Protein AF-A0AB38I201-F1 (afdb_monomer)

Structure (mmCIF, N/CA/C/O backbone):
data_AF-A0AB38I201-F1
#
_entry.id   AF-A0AB38I201-F1
#
loop_
_atom_site.group_PDB
_atom_site.id
_atom_site.type_symbol
_atom_site.label_atom_id
_atom_site.label_alt_id
_atom_site.label_comp_id
_atom_site.label_asym_id
_atom_site.label_entity_id
_atom_site.label_seq_id
_atom_site.pdbx_PDB_ins_code
_atom_site.Cartn_x
_atom_site.Cartn_y
_atom_site.Cartn_z
_atom_site.occupancy
_atom_site.B_iso_or_equiv
_atom_site.auth_seq_id
_atom_site.auth_comp_id
_atom_site.auth_asym_id
_atom_site.auth_atom_id
_atom_site.pdbx_PDB_model_num
ATOM 1 N N . MET A 1 1 ? -13.424 -18.161 3.530 1.00 44.41 1 MET A N 1
ATOM 2 C CA . MET A 1 1 ? -13.987 -17.427 4.682 1.00 44.41 1 MET A CA 1
ATOM 3 C C . MET A 1 1 ? -14.318 -16.012 4.236 1.00 44.41 1 MET A C 1
ATOM 5 O O . MET A 1 1 ? -13.437 -15.343 3.719 1.00 44.41 1 MET A O 1
ATOM 9 N N . LEU A 1 2 ? -15.574 -15.586 4.380 1.00 41.91 2 LEU A N 1
ATOM 10 C CA . LEU A 1 2 ? -16.058 -14.225 4.095 1.00 41.91 2 LEU A CA 1
ATOM 11 C C . LEU A 1 2 ? -15.788 -13.315 5.312 1.00 41.91 2 LEU A C 1
ATOM 13 O O . LEU A 1 2 ? -16.726 -12.890 5.974 1.00 41.91 2 LEU A O 1
ATOM 17 N N . GLN A 1 3 ? -14.523 -13.120 5.705 1.00 41.97 3 GLN A N 1
ATOM 18 C CA . GLN A 1 3 ? -14.198 -12.568 7.037 1.00 41.97 3 GLN A CA 1
ATOM 19 C C . GLN A 1 3 ? -13.669 -11.137 7.091 1.00 41.97 3 GLN A C 1
ATOM 21 O O . GLN A 1 3 ? -13.322 -10.672 8.168 1.00 41.97 3 GLN A O 1
ATOM 26 N N . SER A 1 4 ? -13.710 -10.386 5.999 1.00 49.50 4 SER A N 1
ATOM 27 C CA . SER A 1 4 ? -13.814 -8.930 6.083 1.00 49.50 4 SER A CA 1
ATOM 28 C C . SER A 1 4 ? -14.379 -8.440 4.765 1.00 49.50 4 SER A C 1
ATOM 30 O O . SER A 1 4 ? -13.729 -8.543 3.729 1.00 49.50 4 SER A O 1
ATOM 32 N N . LEU A 1 5 ? -15.606 -7.924 4.781 1.00 50.88 5 LEU A N 1
ATOM 33 C CA . LEU A 1 5 ? -15.974 -6.902 3.811 1.00 50.88 5 LEU A CA 1
ATOM 34 C C . LEU A 1 5 ? -15.054 -5.725 4.135 1.00 50.88 5 LEU A C 1
ATOM 36 O O . LEU A 1 5 ? -15.314 -4.964 5.059 1.00 50.88 5 LEU A O 1
ATOM 40 N N . ILE A 1 6 ? -13.904 -5.697 3.464 1.00 61.22 6 ILE A N 1
ATOM 41 C CA . ILE A 1 6 ? -12.890 -4.656 3.561 1.00 61.22 6 ILE A CA 1
ATOM 42 C C . ILE A 1 6 ? -13.556 -3.364 3.087 1.00 61.22 6 ILE A C 1
ATOM 44 O O . ILE A 1 6 ? -13.590 -3.068 1.898 1.00 61.22 6 ILE A O 1
ATOM 48 N N . THR A 1 7 ? -14.158 -2.620 4.005 1.00 70.06 7 THR A N 1
ATOM 49 C CA . THR A 1 7 ? -14.620 -1.261 3.739 1.00 70.06 7 THR A CA 1
ATOM 50 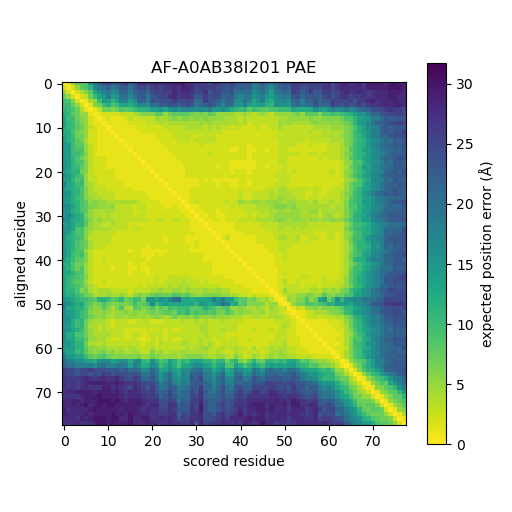C C . THR A 1 7 ? -13.506 -0.330 4.175 1.00 70.06 7 THR A C 1
ATOM 52 O O . THR A 1 7 ? -13.478 0.132 5.314 1.00 70.06 7 THR A O 1
ATOM 55 N N . LEU A 1 8 ? -12.541 -0.120 3.281 1.00 78.50 8 LEU A N 1
ATOM 56 C CA . LEU A 1 8 ? -11.648 1.026 3.401 1.00 78.50 8 LEU A CA 1
ATOM 57 C C . LEU A 1 8 ? -12.500 2.281 3.196 1.00 78.50 8 LEU A C 1
ATOM 59 O O . LEU A 1 8 ? -13.318 2.325 2.276 1.00 78.50 8 LEU A O 1
ATOM 63 N N . SER A 1 9 ? -12.335 3.276 4.063 1.00 87.88 9 SER A N 1
ATOM 64 C CA . SER A 1 9 ? -12.896 4.600 3.796 1.00 87.88 9 SER A CA 1
ATOM 65 C C . SER A 1 9 ? -12.207 5.225 2.579 1.00 87.88 9 SER A C 1
ATOM 67 O O . SER A 1 9 ? -11.082 4.853 2.252 1.00 87.88 9 SER A O 1
ATOM 69 N N . ASP A 1 10 ? -12.823 6.217 1.935 1.00 87.88 10 ASP A N 1
ATOM 70 C CA . ASP A 1 10 ? -12.176 6.939 0.826 1.00 87.88 10 ASP A CA 1
ATOM 71 C C . ASP A 1 10 ? -10.814 7.522 1.241 1.00 87.88 10 ASP A C 1
ATOM 73 O O . ASP A 1 10 ? -9.860 7.503 0.466 1.00 87.88 10 ASP A O 1
ATOM 77 N N . GLN A 1 11 ? -10.690 7.956 2.501 1.00 89.25 11 GLN A N 1
ATOM 78 C CA . GLN A 1 11 ? -9.427 8.425 3.079 1.00 89.25 11 GLN A CA 1
ATOM 79 C C . GLN A 1 11 ? -8.386 7.305 3.179 1.00 89.25 11 GLN A C 1
ATOM 81 O O . GLN A 1 11 ? -7.218 7.512 2.857 1.00 89.25 11 GLN A O 1
ATOM 86 N N . ASP A 1 12 ? -8.800 6.112 3.602 1.00 88.56 12 ASP A N 1
ATOM 87 C CA . ASP A 1 12 ? -7.923 4.946 3.665 1.00 88.56 12 ASP A CA 1
ATOM 88 C C . ASP A 1 12 ? -7.489 4.499 2.257 1.00 88.56 12 ASP A C 1
ATOM 90 O O . ASP A 1 12 ? -6.335 4.119 2.060 1.00 88.56 12 ASP A O 1
ATOM 94 N N . ILE A 1 13 ? -8.379 4.585 1.262 1.00 89.06 13 ILE A N 1
ATOM 95 C CA . ILE A 1 13 ? -8.071 4.280 -0.144 1.00 89.06 13 ILE A CA 1
ATOM 96 C C . ILE A 1 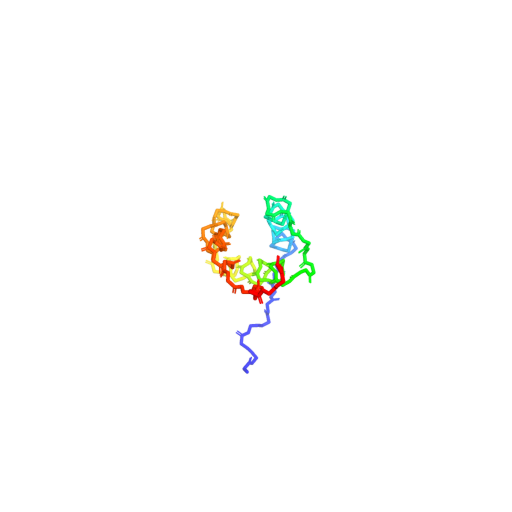13 ? -7.031 5.268 -0.689 1.00 89.06 13 ILE A C 1
ATOM 98 O O . ILE A 1 13 ? -6.007 4.843 -1.228 1.00 89.06 13 ILE A O 1
ATOM 102 N N . GLU A 1 14 ? -7.254 6.572 -0.513 1.00 91.75 14 GLU A N 1
ATOM 103 C CA . GLU A 1 14 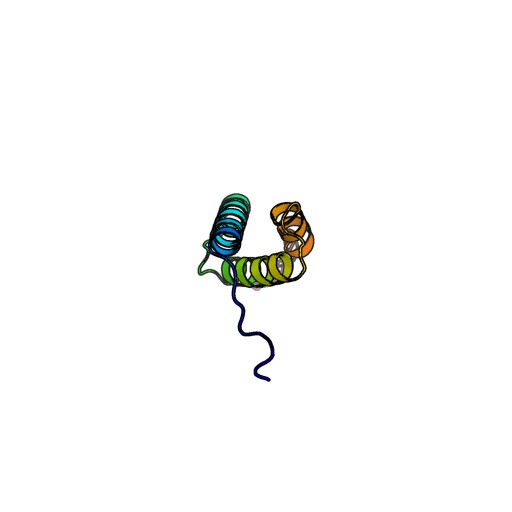? -6.309 7.636 -0.888 1.00 91.75 14 GLU A CA 1
ATOM 104 C C . GLU A 1 14 ? -4.934 7.426 -0.234 1.00 91.75 14 GLU A C 1
ATOM 106 O O . GLU A 1 14 ? -3.895 7.536 -0.898 1.00 91.75 14 GLU A O 1
ATOM 111 N N . LEU A 1 15 ? -4.921 7.063 1.053 1.00 91.25 15 LEU A N 1
ATOM 112 C CA . LEU A 1 15 ? -3.701 6.804 1.812 1.00 91.25 15 LEU A CA 1
ATOM 113 C C . LEU A 1 15 ? -2.934 5.596 1.255 1.00 91.25 15 LEU A C 1
ATOM 115 O O . LEU A 1 15 ? -1.728 5.698 1.015 1.00 91.25 15 LEU A O 1
ATOM 119 N N . VAL A 1 16 ? -3.622 4.477 1.001 1.00 91.12 16 VAL A N 1
ATOM 120 C CA . VAL A 1 16 ? -3.030 3.274 0.393 1.00 91.12 16 VAL A CA 1
ATOM 121 C C . VAL A 1 16 ? -2.448 3.599 -0.981 1.00 91.12 16 VAL A C 1
ATOM 123 O O . VAL A 1 16 ? -1.283 3.297 -1.235 1.00 91.12 16 VAL A O 1
ATOM 126 N N . ILE A 1 17 ? -3.217 4.250 -1.858 1.00 92.00 17 ILE A N 1
ATOM 127 C CA . ILE A 1 17 ? -2.771 4.586 -3.218 1.00 92.00 17 ILE A CA 1
ATOM 128 C C . ILE A 1 17 ? -1.538 5.493 -3.172 1.00 92.00 17 ILE A C 1
ATOM 130 O O . ILE A 1 17 ? -0.568 5.257 -3.897 1.00 92.00 17 ILE A O 1
ATOM 134 N N . THR A 1 18 ? -1.553 6.511 -2.310 1.00 94.12 18 THR A N 1
ATOM 135 C CA . THR A 1 18 ? -0.442 7.457 -2.164 1.00 94.12 18 THR A CA 1
ATOM 136 C C . THR A 1 18 ? 0.816 6.760 -1.656 1.00 94.12 18 THR A C 1
ATOM 138 O O . THR A 1 18 ? 1.883 6.919 -2.253 1.00 94.12 18 THR A O 1
ATOM 141 N N . ALA A 1 19 ? 0.703 5.942 -0.608 1.00 93.12 19 ALA A N 1
ATOM 142 C CA . ALA A 1 19 ? 1.842 5.228 -0.039 1.00 93.12 19 ALA A CA 1
ATOM 143 C C . ALA A 1 19 ? 2.427 4.198 -1.016 1.00 93.12 19 ALA A C 1
ATOM 145 O O . ALA A 1 19 ? 3.645 4.136 -1.180 1.00 93.12 19 ALA A O 1
ATOM 146 N N . VAL A 1 20 ? 1.580 3.442 -1.722 1.00 93.62 20 VAL A N 1
ATOM 147 C CA . VAL A 1 20 ? 2.019 2.467 -2.733 1.00 93.62 20 VAL A CA 1
ATOM 148 C C . VAL A 1 20 ? 2.711 3.164 -3.897 1.00 93.62 20 VAL A C 1
ATOM 150 O O . VAL A 1 20 ? 3.787 2.726 -4.293 1.00 93.62 20 VAL A O 1
ATOM 153 N N . ARG A 1 21 ? 2.171 4.281 -4.401 1.00 93.75 21 ARG A N 1
ATOM 154 C CA . ARG A 1 21 ? 2.831 5.085 -5.444 1.00 93.75 21 ARG A CA 1
ATOM 155 C C . ARG A 1 21 ? 4.191 5.598 -4.992 1.00 93.75 21 ARG A C 1
ATOM 157 O O . ARG A 1 21 ? 5.163 5.457 -5.724 1.00 93.75 21 ARG A O 1
ATOM 164 N N . GLN A 1 22 ? 4.276 6.169 -3.792 1.00 93.62 22 GLN A N 1
ATOM 165 C CA . GLN A 1 22 ? 5.540 6.669 -3.247 1.00 93.62 22 GLN A CA 1
ATOM 166 C C . GLN A 1 22 ? 6.568 5.549 -3.079 1.00 93.62 22 GLN A C 1
ATOM 168 O O . GLN A 1 22 ? 7.730 5.724 -3.447 1.00 93.62 22 GLN A O 1
ATOM 173 N N . TRP A 1 23 ? 6.144 4.394 -2.564 1.00 93.69 23 TRP A N 1
ATOM 174 C CA . TRP A 1 23 ? 7.010 3.231 -2.421 1.00 93.69 23 TRP A CA 1
ATOM 175 C C . TRP A 1 23 ? 7.479 2.718 -3.788 1.00 93.69 23 TRP A C 1
ATOM 177 O O . TRP A 1 23 ? 8.676 2.531 -3.977 1.00 93.69 23 TRP A O 1
ATOM 187 N N . CYS A 1 24 ? 6.584 2.579 -4.766 1.00 92.50 24 CYS A N 1
ATOM 188 C CA . CYS A 1 24 ? 6.927 2.128 -6.117 1.00 92.50 24 CYS A CA 1
ATOM 189 C C . CYS A 1 24 ? 7.913 3.082 -6.810 1.00 92.50 24 CYS A C 1
ATOM 191 O O . CYS A 1 24 ? 8.948 2.642 -7.304 1.00 92.50 24 CYS A O 1
ATOM 193 N N . THR A 1 25 ? 7.669 4.396 -6.748 1.00 92.81 25 THR A N 1
ATOM 194 C CA . THR A 1 25 ? 8.591 5.416 -7.278 1.00 92.81 25 THR A CA 1
ATOM 195 C C . THR A 1 25 ? 9.970 5.329 -6.626 1.00 92.81 25 THR A C 1
ATOM 197 O O . THR A 1 25 ? 10.981 5.437 -7.315 1.00 92.81 25 THR A O 1
ATOM 200 N N . LYS A 1 26 ? 10.028 5.113 -5.305 1.00 91.31 26 LYS A N 1
ATOM 201 C CA . LYS A 1 26 ? 11.291 4.990 -4.563 1.00 91.31 26 LYS A CA 1
ATOM 202 C C . LYS A 1 26 ? 12.059 3.708 -4.903 1.00 91.31 26 LYS A C 1
ATOM 204 O O . LYS A 1 26 ? 13.283 3.719 -4.856 1.00 91.31 26 LYS A O 1
ATOM 209 N N . ASN A 1 27 ? 11.353 2.624 -5.216 1.00 89.25 27 ASN A N 1
ATOM 210 C CA . ASN A 1 27 ? 11.943 1.322 -5.539 1.00 89.25 27 ASN A CA 1
ATOM 211 C C . ASN A 1 27 ? 12.075 1.082 -7.053 1.00 89.25 27 ASN A C 1
ATOM 213 O O . ASN A 1 27 ? 12.521 0.015 -7.456 1.00 89.25 27 ASN A O 1
ATOM 217 N N . HIS A 1 28 ? 11.728 2.071 -7.885 1.00 90.81 28 HIS A N 1
ATOM 218 C CA . HIS A 1 28 ? 11.770 1.993 -9.348 1.00 90.81 28 HIS A CA 1
ATOM 219 C C . HIS A 1 28 ? 10.973 0.815 -9.937 1.00 90.81 28 HIS A C 1
ATOM 221 O O . HIS A 1 28 ? 11.377 0.234 -10.943 1.00 90.81 28 HIS A O 1
ATOM 227 N N . CYS A 1 29 ? 9.830 0.485 -9.332 1.00 90.69 29 CYS A N 1
ATOM 228 C CA . CYS A 1 29 ? 8.924 -0.550 -9.825 1.00 90.69 29 CYS A CA 1
ATOM 229 C C . CYS A 1 29 ? 7.565 0.040 -10.222 1.00 90.69 29 CYS A C 1
ATOM 231 O O . CYS A 1 29 ? 7.166 1.110 -9.759 1.00 90.69 29 CYS A O 1
ATOM 233 N N . GLU A 1 30 ? 6.827 -0.679 -11.060 1.00 90.94 30 GLU A N 1
ATOM 234 C CA . GLU A 1 30 ? 5.450 -0.332 -11.414 1.00 90.94 30 GLU A CA 1
ATOM 235 C C . GLU A 1 30 ? 4.458 -0.952 -10.415 1.00 90.94 30 GLU A C 1
ATOM 237 O O . GLU A 1 30 ? 4.776 -1.920 -9.720 1.00 90.94 30 GLU A O 1
ATOM 242 N N . ILE A 1 31 ? 3.248 -0.399 -10.312 1.00 88.00 31 ILE A N 1
ATOM 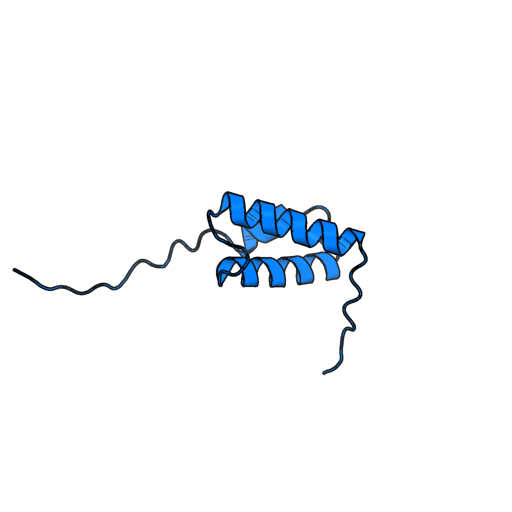243 C CA . ILE A 1 31 ? 2.231 -0.875 -9.352 1.00 88.00 31 ILE A CA 1
ATOM 244 C C . ILE A 1 31 ? 1.690 -2.259 -9.739 1.00 88.00 31 ILE A C 1
ATOM 246 O O . ILE A 1 31 ? 1.375 -3.064 -8.865 1.00 88.00 31 ILE A O 1
ATOM 250 N N . ASP A 1 32 ? 1.588 -2.525 -11.036 1.00 89.75 32 ASP A N 1
ATOM 251 C CA . ASP A 1 32 ? 1.144 -3.789 -11.633 1.00 89.75 32 ASP A CA 1
ATOM 252 C C . ASP A 1 32 ? 2.235 -4.873 -11.653 1.00 89.75 32 ASP A C 1
ATOM 254 O O . ASP A 1 32 ? 1.965 -6.041 -11.944 1.00 89.75 32 ASP A O 1
ATOM 258 N N . SER A 1 33 ? 3.468 -4.516 -11.286 1.00 90.50 33 SER A N 1
ATOM 259 C CA . SER A 1 33 ? 4.533 -5.485 -11.055 1.00 90.50 33 SER A CA 1
ATOM 260 C C . SER A 1 33 ? 4.230 -6.367 -9.837 1.00 90.50 33 SER A C 1
ATOM 262 O O . SER A 1 33 ? 3.475 -6.008 -8.930 1.00 90.50 33 SER A O 1
ATOM 264 N N . ASN A 1 34 ? 4.892 -7.523 -9.752 1.00 90.50 34 ASN A N 1
ATOM 265 C CA . ASN A 1 34 ? 4.796 -8.387 -8.571 1.00 90.50 34 ASN A CA 1
ATOM 266 C C . ASN A 1 34 ? 5.184 -7.657 -7.273 1.00 90.50 34 ASN A C 1
ATOM 268 O O . ASN A 1 34 ? 4.638 -7.950 -6.209 1.00 90.50 34 ASN A O 1
ATOM 272 N N . GLU A 1 35 ? 6.121 -6.713 -7.339 1.00 91.19 35 GLU A N 1
ATOM 273 C CA . GLU A 1 35 ? 6.529 -5.912 -6.185 1.00 91.19 35 GLU A CA 1
ATOM 274 C C . GLU A 1 35 ? 5.462 -4.885 -5.815 1.00 91.19 35 GLU A C 1
ATOM 276 O O . GLU A 1 35 ? 5.095 -4.791 -4.643 1.00 91.19 35 GLU A O 1
ATOM 281 N N . GLY A 1 36 ? 4.891 -4.205 -6.809 1.00 91.19 36 GLY A N 1
ATOM 282 C CA . GLY A 1 36 ? 3.780 -3.275 -6.630 1.00 91.19 36 GLY A CA 1
ATOM 283 C C . GLY A 1 36 ? 2.533 -3.943 -6.044 1.00 91.19 36 GLY A C 1
ATOM 284 O O . GLY A 1 36 ? 1.964 -3.443 -5.073 1.00 91.19 36 GLY A O 1
ATOM 285 N N . HIS A 1 37 ? 2.164 -5.136 -6.519 1.00 92.25 37 HIS A N 1
ATOM 286 C CA . HIS A 1 37 ? 1.060 -5.920 -5.955 1.00 92.25 37 HIS A CA 1
ATOM 287 C C . HIS A 1 37 ? 1.315 -6.355 -4.505 1.00 92.25 37 HIS A C 1
ATOM 289 O O . HIS A 1 37 ? 0.404 -6.337 -3.667 1.00 92.25 37 HIS A O 1
ATOM 295 N N . ARG A 1 38 ? 2.560 -6.721 -4.172 1.00 91.06 38 ARG A N 1
ATOM 296 C CA . ARG A 1 38 ? 2.949 -7.037 -2.788 1.00 91.06 38 ARG A CA 1
ATOM 297 C C . ARG A 1 38 ? 2.899 -5.797 -1.902 1.00 91.06 38 ARG A C 1
ATOM 299 O O . ARG A 1 38 ? 2.414 -5.889 -0.774 1.00 91.06 38 ARG A O 1
ATOM 306 N N . ALA A 1 39 ? 3.334 -4.650 -2.417 1.00 92.06 39 ALA A N 1
ATOM 307 C CA . ALA A 1 39 ? 3.239 -3.372 -1.729 1.00 92.06 39 ALA A CA 1
ATOM 308 C C . ALA A 1 39 ? 1.785 -2.975 -1.461 1.00 92.06 39 ALA A C 1
ATOM 310 O O . ALA A 1 39 ? 1.459 -2.591 -0.342 1.00 92.06 39 ALA A O 1
ATOM 311 N N . LEU A 1 40 ? 0.903 -3.154 -2.445 1.00 91.94 40 LEU A N 1
ATOM 312 C CA . LEU A 1 40 ? -0.528 -2.896 -2.315 1.00 91.94 40 LEU A CA 1
ATOM 313 C C . LEU A 1 40 ? -1.179 -3.784 -1.251 1.00 91.94 40 LEU A C 1
ATOM 315 O O . LEU A 1 40 ? -1.876 -3.284 -0.371 1.00 91.94 40 LEU A O 1
ATOM 319 N N . THR A 1 41 ? -0.906 -5.088 -1.294 1.00 90.75 41 THR A N 1
ATOM 320 C CA . THR A 1 41 ? -1.443 -6.047 -0.318 1.00 90.75 41 THR A CA 1
ATOM 321 C C . THR A 1 41 ? -1.013 -5.685 1.102 1.00 90.75 41 THR A C 1
ATOM 323 O O . THR A 1 41 ? -1.838 -5.646 2.012 1.00 90.75 41 THR A O 1
ATOM 326 N N . LEU A 1 42 ? 0.272 -5.365 1.289 1.00 90.88 42 LEU A N 1
ATOM 327 C CA . LEU A 1 42 ? 0.795 -4.971 2.591 1.00 90.88 42 LEU A CA 1
ATOM 328 C C . LEU A 1 42 ? 0.216 -3.631 3.065 1.00 90.88 42 LEU A C 1
ATOM 330 O O . LEU A 1 42 ? -0.091 -3.485 4.244 1.00 90.88 42 LEU A O 1
ATOM 334 N N . ALA A 1 43 ? 0.066 -2.653 2.171 1.00 90.88 43 ALA A N 1
ATOM 335 C CA . ALA A 1 43 ? -0.485 -1.350 2.524 1.00 90.88 43 ALA A CA 1
ATOM 336 C C . ALA A 1 43 ?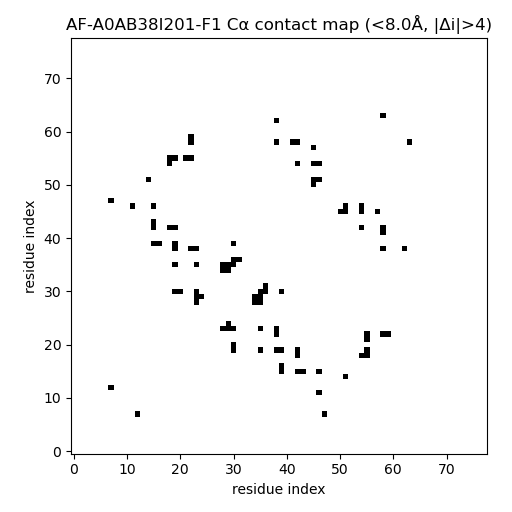 -1.933 -1.463 3.026 1.00 90.88 43 ALA A C 1
ATOM 338 O O . ALA A 1 43 ? -2.288 -0.846 4.029 1.00 90.88 43 ALA A O 1
ATOM 339 N N . ILE A 1 44 ? -2.747 -2.296 2.369 1.00 89.69 44 ILE A N 1
ATOM 340 C CA . ILE A 1 44 ? -4.126 -2.580 2.784 1.00 89.69 44 ILE A CA 1
ATOM 341 C C . ILE A 1 44 ? -4.151 -3.230 4.175 1.00 89.69 44 ILE A C 1
ATOM 343 O O . ILE A 1 44 ? -4.904 -2.780 5.038 1.00 89.69 44 ILE A O 1
ATOM 347 N N . ASP A 1 45 ? -3.302 -4.235 4.411 1.00 88.50 45 ASP A N 1
ATOM 348 C CA . ASP A 1 45 ? -3.188 -4.922 5.707 1.00 88.50 45 ASP A CA 1
ATOM 349 C C . ASP A 1 45 ? -2.795 -3.955 6.840 1.00 88.50 45 ASP A C 1
ATOM 351 O O . ASP A 1 45 ? -3.416 -3.921 7.904 1.00 88.50 45 ASP A O 1
ATOM 355 N N . LEU A 1 46 ? -1.812 -3.086 6.590 1.00 89.06 46 LEU A N 1
ATOM 356 C CA . LEU A 1 46 ? -1.342 -2.098 7.562 1.00 89.06 46 LEU A CA 1
ATOM 357 C C . LEU A 1 46 ? -2.416 -1.061 7.915 1.00 89.06 46 LEU A C 1
ATOM 359 O O . LEU A 1 46 ? -2.587 -0.734 9.091 1.00 89.06 46 LEU A O 1
ATOM 363 N N . VAL A 1 47 ? -3.163 -0.557 6.930 1.00 88.50 47 VAL A N 1
ATOM 364 C CA . VAL A 1 47 ? -4.241 0.416 7.172 1.00 88.50 47 VAL A CA 1
ATOM 365 C C . VAL A 1 47 ? -5.392 -0.209 7.959 1.00 88.50 47 VAL A C 1
ATOM 367 O O . VAL A 1 47 ? -5.917 0.412 8.886 1.00 88.50 47 VAL A O 1
ATOM 370 N N . GLN A 1 48 ? -5.733 -1.464 7.665 1.00 84.25 48 GLN A N 1
ATOM 371 C CA . GLN A 1 48 ? -6.743 -2.212 8.417 1.00 84.25 48 GLN A CA 1
ATOM 372 C C . GLN A 1 48 ? -6.31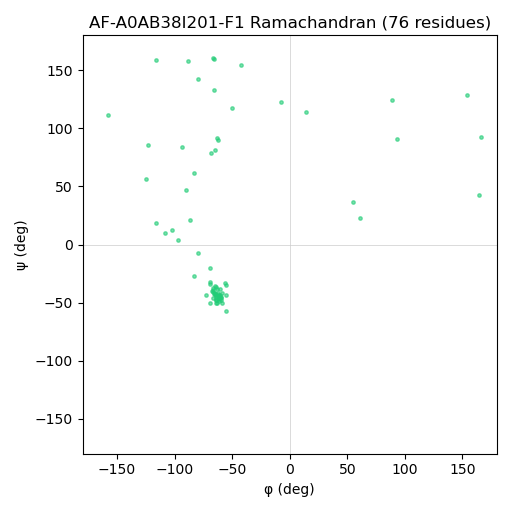9 -2.479 9.861 1.00 84.25 48 GLN A C 1
ATOM 374 O O . GLN A 1 48 ? -7.144 -2.399 10.769 1.00 84.25 48 GLN A O 1
ATOM 379 N N . ASN A 1 49 ? -5.028 -2.713 10.095 1.00 83.31 49 ASN A N 1
ATOM 380 C CA . ASN A 1 49 ? -4.474 -2.916 11.431 1.00 83.31 49 ASN A CA 1
ATOM 381 C C . ASN A 1 49 ? -4.076 -1.599 12.135 1.00 83.31 49 ASN A C 1
ATOM 383 O O . ASN A 1 49 ? -3.267 -1.590 13.060 1.00 83.31 49 ASN A O 1
ATOM 387 N N . SER A 1 50 ? -4.648 -0.469 11.699 1.00 77.19 50 SER A N 1
ATOM 388 C CA . SER A 1 50 ? -4.463 0.871 12.277 1.00 77.19 50 SER A CA 1
ATOM 389 C C . SER A 1 50 ? -3.030 1.427 12.260 1.00 77.19 50 SER A C 1
ATOM 391 O O . SER A 1 50 ? -2.725 2.358 12.999 1.00 77.19 50 SER A O 1
ATOM 393 N N . ALA A 1 51 ? -2.163 0.950 11.365 1.00 76.62 51 ALA A N 1
ATOM 394 C CA . ALA A 1 51 ? -0.816 1.488 11.147 1.00 76.62 51 ALA A CA 1
ATOM 395 C C . ALA A 1 51 ? -0.796 2.604 10.076 1.00 76.62 51 ALA A C 1
ATOM 397 O O . ALA A 1 51 ? 0.033 2.594 9.166 1.00 76.62 51 ALA A O 1
ATOM 398 N N . ARG A 1 52 ? -1.725 3.567 10.168 1.00 80.50 52 ARG A N 1
ATOM 399 C CA . ARG A 1 52 ? -1.916 4.629 9.156 1.00 80.50 52 ARG A CA 1
ATOM 400 C C . ARG A 1 52 ? -0.756 5.625 9.125 1.00 80.50 52 ARG A C 1
ATOM 402 O O . ARG A 1 52 ? -0.173 5.856 8.070 1.00 80.50 52 ARG A O 1
ATOM 409 N N . ASP A 1 53 ? -0.367 6.153 10.284 1.00 85.31 53 ASP A N 1
ATOM 410 C CA . ASP A 1 53 ? 0.651 7.213 10.394 1.00 85.31 53 ASP A CA 1
ATOM 411 C C . ASP A 1 53 ? 2.068 6.741 10.044 1.00 85.31 53 ASP A C 1
ATOM 413 O O . ASP A 1 53 ? 2.950 7.534 9.723 1.00 85.31 53 ASP A O 1
ATOM 417 N N . THR A 1 54 ? 2.301 5.430 10.097 1.00 87.00 54 THR A N 1
ATOM 418 C CA . THR A 1 54 ? 3.611 4.810 9.860 1.00 87.00 54 THR A CA 1
ATOM 419 C C . THR A 1 54 ? 3.607 3.903 8.632 1.00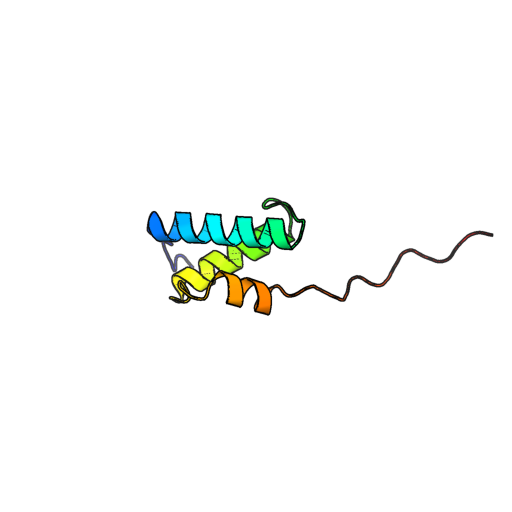 87.00 54 THR A C 1
ATOM 421 O O . THR A 1 54 ? 4.504 3.072 8.478 1.00 87.00 54 THR A O 1
ATOM 424 N N . LEU A 1 55 ? 2.620 4.062 7.743 1.00 88.00 55 LEU A N 1
ATOM 425 C CA . LEU A 1 55 ? 2.372 3.171 6.611 1.00 88.00 55 LEU A CA 1
ATOM 426 C C . LEU A 1 55 ? 3.600 3.015 5.706 1.00 88.00 55 LEU A C 1
ATOM 428 O O . LEU A 1 55 ? 4.113 1.911 5.543 1.00 88.00 55 LEU A O 1
ATOM 432 N N . LEU A 1 56 ? 4.130 4.121 5.175 1.00 86.25 56 LEU A N 1
ATOM 433 C CA . LEU A 1 56 ? 5.274 4.088 4.256 1.00 86.25 56 LEU A CA 1
ATOM 434 C C . LEU A 1 56 ? 6.553 3.554 4.925 1.00 86.25 56 LEU A C 1
ATOM 436 O O . LEU A 1 56 ? 7.339 2.843 4.293 1.00 86.25 56 LEU A O 1
ATOM 440 N N . HIS A 1 57 ? 6.756 3.878 6.205 1.00 87.62 57 HIS A N 1
ATOM 441 C CA . HIS A 1 57 ? 7.877 3.355 6.983 1.00 87.62 57 HIS A CA 1
ATOM 442 C C . HIS A 1 57 ? 7.767 1.831 7.127 1.00 87.62 57 HIS A C 1
ATOM 444 O O . HIS A 1 57 ? 8.689 1.119 6.742 1.00 87.62 57 HIS A O 1
ATOM 450 N N . ASN A 1 58 ? 6.604 1.320 7.547 1.00 88.75 58 ASN A N 1
ATOM 451 C CA . ASN A 1 58 ? 6.348 -0.118 7.653 1.00 88.75 58 ASN A CA 1
ATOM 452 C C . ASN A 1 58 ? 6.465 -0.842 6.308 1.00 88.75 58 ASN A C 1
ATOM 454 O O . ASN A 1 58 ? 6.989 -1.953 6.258 1.00 88.75 58 ASN A O 1
ATOM 458 N N . MET A 1 59 ? 6.007 -0.228 5.215 1.00 89.00 59 MET A N 1
ATOM 459 C CA . MET A 1 59 ? 6.193 -0.776 3.871 1.00 89.00 59 MET A CA 1
ATOM 460 C C . MET A 1 59 ? 7.675 -0.883 3.516 1.00 89.00 59 MET A C 1
ATOM 462 O O . MET A 1 59 ? 8.107 -1.913 3.015 1.00 89.00 59 MET A O 1
ATOM 466 N N . THR A 1 60 ? 8.467 0.151 3.805 1.00 87.44 60 THR A N 1
ATOM 467 C CA . THR A 1 60 ? 9.909 0.154 3.521 1.00 87.44 60 THR A CA 1
ATOM 468 C C . THR A 1 60 ? 10.653 -0.896 4.348 1.00 87.44 60 THR A C 1
ATOM 470 O O . THR A 1 60 ? 11.485 -1.605 3.798 1.00 87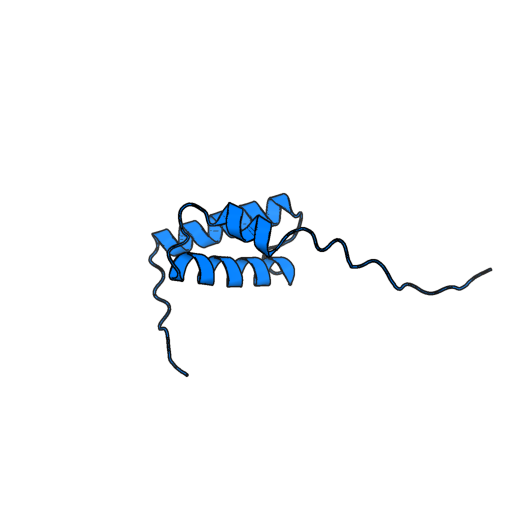.44 60 THR A O 1
ATOM 473 N N . GLU A 1 61 ? 10.319 -1.047 5.630 1.00 88.62 61 GLU A N 1
ATOM 474 C CA . GLU A 1 61 ? 10.935 -2.051 6.508 1.00 88.62 61 GLU A CA 1
ATOM 475 C C . GLU A 1 61 ? 10.578 -3.483 6.083 1.00 88.62 61 GLU A C 1
ATOM 477 O O . GLU A 1 61 ? 11.439 -4.354 5.985 1.00 88.62 61 GLU A O 1
ATOM 482 N N . ARG A 1 62 ? 9.298 -3.746 5.792 1.00 87.12 62 ARG A N 1
ATOM 483 C CA . ARG A 1 62 ? 8.806 -5.107 5.512 1.00 87.12 62 ARG A CA 1
ATOM 484 C C . ARG A 1 62 ? 9.027 -5.561 4.072 1.00 87.12 62 ARG A C 1
ATOM 486 O O . ARG A 1 62 ? 9.101 -6.762 3.814 1.00 87.12 62 ARG A O 1
ATOM 493 N N . LEU A 1 63 ? 9.091 -4.621 3.134 1.00 85.25 63 LEU A N 1
ATOM 494 C CA . LEU A 1 63 ? 9.388 -4.881 1.724 1.00 85.25 63 LEU A CA 1
ATOM 495 C C . LEU A 1 63 ? 10.832 -4.530 1.375 1.00 85.25 63 LEU A C 1
ATOM 497 O O . LEU A 1 63 ? 11.121 -4.450 0.185 1.00 85.25 63 LEU A O 1
ATOM 501 N N . GLY A 1 64 ? 11.686 -4.288 2.380 1.00 70.50 64 GLY A N 1
ATOM 502 C CA . GLY A 1 64 ? 13.062 -3.820 2.223 1.00 70.50 64 GLY A CA 1
ATOM 503 C C . GLY A 1 64 ? 13.811 -4.509 1.081 1.00 70.50 64 GLY A C 1
ATOM 504 O O . GLY A 1 64 ? 13.454 -5.632 0.705 1.00 70.50 64 GLY A O 1
ATOM 505 N N . PRO A 1 65 ? 14.832 -3.841 0.510 1.00 60.88 65 PRO A N 1
ATOM 506 C CA . PRO A 1 65 ? 15.471 -4.271 -0.724 1.00 60.88 65 PRO A CA 1
ATOM 507 C C . PRO A 1 65 ? 15.831 -5.740 -0.588 1.00 60.88 65 PRO A C 1
ATOM 509 O O . PRO A 1 65 ? 16.594 -6.120 0.303 1.00 60.88 65 PRO A O 1
ATOM 512 N N . ARG A 1 66 ? 15.239 -6.583 -1.438 1.00 57.06 66 ARG A N 1
ATOM 513 C CA . ARG A 1 66 ? 15.637 -7.982 -1.541 1.00 57.06 66 ARG A CA 1
ATOM 514 C C . ARG A 1 66 ? 17.038 -7.993 -2.144 1.00 57.06 66 ARG A C 1
ATOM 516 O O . ARG A 1 66 ? 17.214 -8.214 -3.335 1.00 57.06 66 ARG A O 1
ATOM 523 N N . ALA A 1 67 ? 18.042 -7.718 -1.319 1.00 47.72 67 ALA A N 1
ATOM 524 C CA . ALA A 1 67 ? 19.428 -8.041 -1.589 1.00 47.72 67 ALA A CA 1
ATOM 525 C C . ALA A 1 67 ? 19.513 -9.572 -1.619 1.00 47.72 67 ALA A C 1
ATOM 527 O O . ALA A 1 67 ? 19.762 -10.216 -0.605 1.00 47.72 67 ALA A O 1
ATOM 528 N N . GLY A 1 68 ? 19.143 -10.160 -2.754 1.00 48.97 68 GLY A N 1
ATOM 529 C CA . GLY A 1 68 ? 18.961 -11.602 -2.853 1.00 48.97 68 GLY A CA 1
ATOM 530 C C . GLY A 1 68 ? 18.188 -12.052 -4.084 1.00 48.97 68 GLY A C 1
ATOM 531 O O . GLY A 1 68 ? 17.331 -12.920 -3.973 1.00 48.97 68 GLY A O 1
ATOM 532 N N . GLN A 1 69 ? 18.481 -11.473 -5.247 1.00 46.03 69 GLN A N 1
ATOM 533 C CA . GLN A 1 69 ? 18.450 -12.239 -6.493 1.00 46.03 69 GLN A CA 1
ATOM 534 C C . GLN A 1 69 ? 19.816 -12.081 -7.170 1.00 46.03 69 GLN A C 1
ATOM 536 O O . GLN A 1 69 ? 19.949 -11.571 -8.275 1.00 46.03 69 GLN A O 1
ATOM 541 N N . MET A 1 70 ? 20.854 -12.452 -6.418 1.00 57.06 70 MET A N 1
ATOM 542 C CA . MET A 1 70 ? 22.056 -13.011 -7.018 1.00 57.06 70 MET A CA 1
ATOM 543 C C . MET A 1 70 ? 21.735 -14.484 -7.310 1.00 57.06 70 MET A C 1
ATOM 545 O O . MET A 1 70 ? 21.051 -15.118 -6.508 1.00 57.06 70 MET A O 1
ATOM 549 N N . ASP A 1 71 ? 22.246 -14.979 -8.435 1.00 53.09 71 ASP A N 1
ATOM 550 C CA . ASP A 1 71 ? 22.283 -16.378 -8.885 1.00 53.09 71 ASP A CA 1
ATOM 551 C C . ASP A 1 71 ? 21.120 -16.837 -9.783 1.00 53.09 71 ASP A C 1
ATOM 553 O O . ASP A 1 71 ? 20.114 -17.376 -9.329 1.00 53.09 71 ASP A O 1
ATOM 557 N N . ALA A 1 72 ? 21.298 -16.706 -11.104 1.00 52.94 72 ALA A N 1
ATOM 558 C CA . ALA A 1 72 ? 21.788 -17.825 -11.925 1.00 52.94 72 ALA A CA 1
ATOM 559 C C . ALA A 1 72 ? 21.580 -17.562 -13.431 1.00 52.94 72 ALA A C 1
ATOM 561 O O . ALA A 1 72 ? 20.570 -17.966 -13.998 1.00 52.94 72 ALA A O 1
ATOM 562 N N . GLU A 1 73 ? 22.580 -16.992 -14.109 1.00 45.81 73 GLU A N 1
ATOM 563 C CA . GLU A 1 73 ? 22.760 -17.214 -15.552 1.00 45.81 73 GLU A CA 1
ATOM 564 C C . GLU A 1 73 ? 24.168 -17.774 -15.789 1.00 45.81 73 GLU A C 1
ATOM 566 O O . GLU A 1 73 ? 25.166 -17.076 -15.933 1.00 45.81 73 GLU A O 1
ATOM 571 N N . THR A 1 74 ? 24.202 -19.101 -15.656 1.00 54.34 74 THR A N 1
ATOM 572 C CA . THR A 1 74 ? 25.048 -20.088 -16.337 1.00 54.34 74 THR A CA 1
ATOM 573 C C . THR A 1 74 ? 26.276 -19.590 -17.100 1.00 54.34 74 THR A C 1
ATOM 575 O O . THR A 1 74 ? 26.190 -19.021 -18.181 1.00 54.34 74 THR A O 1
ATOM 578 N N . SER A 1 75 ? 27.426 -20.003 -16.564 1.00 63.53 75 SER A N 1
ATOM 579 C CA . SER A 1 75 ? 28.552 -20.607 -17.283 1.00 63.53 75 SER A CA 1
ATOM 580 C C . SER A 1 75 ? 28.291 -20.938 -18.763 1.00 63.53 75 SER A C 1
ATOM 582 O O . SER A 1 75 ? 27.435 -21.766 -19.075 1.00 63.53 75 SER A O 1
ATOM 584 N N . GLY A 1 76 ? 29.115 -20.375 -19.650 1.00 64.25 76 GLY A N 1
ATOM 585 C CA . GLY A 1 76 ? 29.355 -20.937 -20.978 1.00 64.25 76 GLY A CA 1
ATOM 586 C C . GLY A 1 76 ? 29.782 -19.921 -22.038 1.00 64.25 76 GLY A C 1
ATOM 587 O O . GLY A 1 76 ? 29.065 -18.965 -22.292 1.00 64.25 76 GLY A O 1
ATOM 588 N N . ALA A 1 77 ? 30.890 -20.252 -22.709 1.00 55.25 77 ALA A N 1
ATOM 589 C CA . ALA A 1 77 ? 31.484 -19.651 -23.913 1.00 55.25 77 ALA A CA 1
ATOM 590 C C . ALA A 1 77 ? 32.472 -18.498 -23.667 1.00 55.25 77 ALA A C 1
ATOM 592 O O . ALA A 1 77 ? 32.133 -17.503 -23.042 1.00 55.25 77 ALA A O 1
ATOM 593 N N . SER A 1 78 ? 33.712 -18.533 -24.154 1.00 56.69 78 SER A N 1
ATOM 594 C CA . SER A 1 78 ? 34.530 -19.540 -24.848 1.00 56.69 78 SER A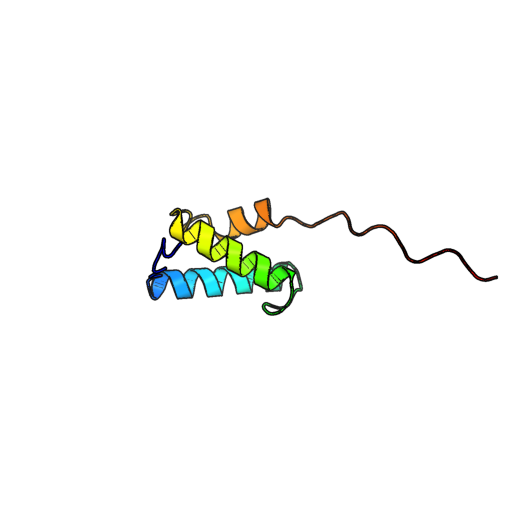 CA 1
ATOM 595 C C . SER A 1 78 ? 35.986 -19.099 -24.719 1.00 56.69 78 SER A C 1
ATOM 597 O O . SER A 1 78 ? 36.207 -17.876 -24.571 1.00 56.69 78 SER A O 1
#

Organism: NCBI:txid2081791

Solvent-accessible surface area (backbone atoms only — not comparable to full-atom values): 4932 Å² total; per-residue (Å²): 131,97,82,67,87,80,75,67,50,74,67,51,47,53,50,37,54,52,40,38,50,54,51,21,65,74,69,75,49,50,62,89,37,77,64,23,47,50,43,45,55,51,41,53,52,35,48,74,70,69,38,60,96,48,40,60,59,51,48,49,68,76,65,40,83,74,88,73,82,76,88,86,84,74,91,79,87,131

Secondary structure (DSSP, 8-state):
---------HHHHHHHHHHHHHHHHHHT--TTSHHHHHHHHHHHHHHHTT--TTHHHHHHHHT---------------

pLDDT: mean 79.24, std 16.56, range [41.91, 94.12]

Foldseek 3Di:
DCPDPLPDDPVLVVLLVVLLVVLCVVVVHDLPDPLNVVSSVQLSVCVVVVVRVCSNVVSCVVSPPCPDPDDDDDDDDD

Sequence (78 aa):
MLQSLITLSDQDIELVITAVRQWCTKNHCEIDSNEGHRALTLAIDLVQNSARDTLLHNMTERLGPRAGQMDAETSGAS

Radius of gyration: 16.26 Å; Cα contacts (8 Å, |Δi|>4): 50; chains: 1; bounding box: 51×29×37 Å

Mean predicted aligned error: 9.97 Å

Nearest PDB structures (foldseek):
  7ena-assembly1_l  TM=3.042E-01  e=5.783E+00  Homo sapiens